Protein AF-A0A9W6DUF9-F1 (afdb_monomer)

Solvent-accessible surface area (backbone atoms only — not comparable to full-atom values): 9844 Å² total; per-residue (Å²): 135,84,78,86,36,74,49,68,44,79,64,103,83,58,92,74,52,32,22,65,42,77,59,79,84,65,49,25,65,61,52,54,54,49,53,76,76,46,91,72,80,90,45,95,51,31,66,53,50,55,31,65,67,60,78,88,73,81,84,55,40,44,86,57,37,51,30,42,35,36,75,50,81,50,69,71,37,56,44,58,54,69,75,35,54,53,80,30,28,40,34,34,47,71,65,44,64,70,74,37,51,72,7,25,80,86,23,84,85,16,64,34,47,41,62,61,57,56,82,33,54,74,46,68,49,71,58,69,39,77,90,84,50,81,52,47,63,60,88,93,27,39,27,39,55,75,80,74,76,78,84,45,71,50,66,56,74,75,76,74,87,125

Mean predicted aligned error: 8.87 Å

Nearest PDB structures (foldseek):
  6k9y-assembly2_D  TM=3.386E-01  e=7.016E+00  Homo sapiens
  3e9y-assembly1_A  TM=3.227E-01  e=8.553E+00  Arabidopsis thaliana
  4mzx-assembly1_A  TM=2.255E-01  e=9.136E+00  Pseudomonas putida

InterPro domains:
  IPR001279 Metallo-beta-lactamase [PF00753] (32-92)
  IPR036866 Ribonuclease Z/Hydroxyacylglutathione hydrolase-like [G3DSA:3.60.15.10] (16-157)
  IPR036866 Ribonuclease Z/Hydroxyacylglutathione hydrolase-like [SSF56281] (34-157)
  IPR051013 N-acyl homoserine lactonase-like [PTHR42978] (58-157)

Organism: NCBI:txid319629

Foldseek 3Di:
DQDAAADEQDDPPDPLQQQFDPPPVQFAPVVVVVVVVDDDDHDPDHPQCCQCVDPVPPNGHLASHQEYEFPAPARRRLHAQLSHPQNREYEYEPCRPVLQPPAPPVDNPHRGHPNSNPSHHYHHDDLDDPPPDDFDDDPPWRWDPPVVPPPDIDTPPDDDDD

Radius of gyration: 16.73 Å; Cα contacts (8 Å, |Δi|>4): 253; chains: 1; bounding box: 45×39×43 Å

Sequence (162 aa):
MSTKRAAAACSPQEPFCLRLQEPVNAVSPAVVYVKATTVVSDCTWDVAAVLDEDESGLGIRTTDVEAIVWSHNHFDHTGDPSRFPSTTELVVGPGVAASSWPGHSSNPDGIVLDSEAAGRPVLEISFESPNNHKPLRVGRFNAVDYFGDRSFYLLNASTPEG

Secondary structure (DSSP, 8-state):
-----EEEE--TTS----PPPSSGGGS-HHHHHHHHHS--------HHHHHHT--SS----GGG--EEEESS--HHHH--GGGS-TTSEEEE-TTHHHHH-S-BTTSTT-SSBHHHHTTS-EEE---SPGGGPPPPEETTEEEEESSSSSS-EEEE-SPPP-

Structure (mmCIF, N/CA/C/O backbone):
data_AF-A0A9W6DUF9-F1
#
_entry.id   AF-A0A9W6DUF9-F1
#
loop_
_atom_site.group_PDB
_atom_site.id
_atom_site.type_symbol
_atom_site.label_atom_id
_atom_site.label_alt_id
_atom_site.label_comp_id
_atom_site.label_asym_id
_atom_site.label_entity_id
_atom_site.label_seq_id
_atom_site.pdbx_PDB_ins_code
_atom_site.Cartn_x
_atom_site.Cartn_y
_atom_site.Cartn_z
_atom_site.occupancy
_atom_site.B_iso_or_equiv
_atom_site.auth_seq_id
_atom_site.auth_comp_id
_atom_site.auth_asym_id
_atom_site.auth_atom_id
_atom_site.pdbx_PDB_model_num
ATOM 1 N N . MET A 1 1 ? -22.536 -0.753 9.310 1.00 38.59 1 MET A N 1
ATOM 2 C CA . MET A 1 1 ? -21.156 -0.642 9.827 1.00 38.59 1 MET A CA 1
ATOM 3 C C . MET A 1 1 ? -20.260 -1.264 8.776 1.00 38.59 1 MET A C 1
ATOM 5 O O . MET A 1 1 ? -20.447 -2.438 8.500 1.00 38.59 1 MET A O 1
ATOM 9 N N . SER A 1 2 ? -19.412 -0.476 8.113 1.00 43.38 2 SER A N 1
ATOM 10 C CA . SER A 1 2 ? -18.455 -1.008 7.134 1.00 43.38 2 SER A CA 1
ATOM 11 C C . SER A 1 2 ? -17.288 -1.609 7.906 1.00 43.38 2 SER A C 1
ATOM 13 O O . SER A 1 2 ? -16.669 -0.904 8.701 1.00 43.38 2 SER A O 1
ATOM 15 N N . THR A 1 3 ? -17.031 -2.903 7.745 1.00 55.84 3 THR A N 1
ATOM 16 C CA . THR A 1 3 ? -15.849 -3.550 8.321 1.00 55.84 3 THR A CA 1
ATOM 17 C C . THR A 1 3 ? -14.632 -3.057 7.544 1.00 55.84 3 THR A C 1
ATOM 19 O O . THR A 1 3 ? -14.541 -3.321 6.349 1.00 55.84 3 THR A O 1
ATOM 22 N N . LYS A 1 4 ? -13.730 -2.314 8.193 1.00 59.47 4 LYS A N 1
ATOM 23 C CA . LYS A 1 4 ? -12.453 -1.912 7.591 1.00 59.47 4 LYS A CA 1
ATOM 24 C C . LYS A 1 4 ? -11.545 -3.136 7.469 1.00 59.47 4 LYS A C 1
ATOM 26 O O . LYS A 1 4 ? -11.478 -3.938 8.403 1.00 59.47 4 LYS A O 1
ATOM 31 N N . ARG A 1 5 ? -10.890 -3.317 6.321 1.00 69.31 5 ARG A N 1
ATOM 32 C CA . ARG A 1 5 ? -10.023 -4.475 6.043 1.00 69.31 5 ARG A CA 1
ATOM 33 C C . ARG A 1 5 ? -8.735 -4.008 5.373 1.00 69.31 5 ARG A C 1
ATOM 35 O O . ARG A 1 5 ? -8.776 -3.470 4.271 1.00 69.31 5 ARG A O 1
ATOM 42 N N . ALA A 1 6 ? -7.604 -4.254 6.022 1.00 56.47 6 ALA A N 1
ATOM 43 C CA . ALA A 1 6 ? -6.280 -4.028 5.454 1.00 56.47 6 ALA A CA 1
ATOM 44 C C . ALA A 1 6 ? -5.642 -5.375 5.094 1.00 56.47 6 ALA A C 1
ATOM 46 O O . ALA A 1 6 ? -5.707 -6.321 5.882 1.00 56.47 6 ALA A O 1
ATOM 47 N N . ALA A 1 7 ? -5.021 -5.454 3.920 1.00 55.03 7 ALA A N 1
ATOM 48 C CA . ALA A 1 7 ? -4.150 -6.562 3.552 1.00 55.03 7 ALA A CA 1
ATOM 49 C C . ALA A 1 7 ? -2.699 -6.132 3.803 1.00 55.03 7 ALA A C 1
ATOM 51 O O . ALA A 1 7 ? -2.242 -5.111 3.288 1.00 55.03 7 ALA A O 1
ATOM 52 N N . ALA A 1 8 ? -1.973 -6.889 4.623 1.00 45.34 8 ALA A N 1
ATOM 53 C CA . ALA A 1 8 ? -0.571 -6.622 4.920 1.00 45.34 8 ALA A CA 1
ATOM 54 C C . ALA A 1 8 ? 0.318 -7.652 4.221 1.00 45.34 8 ALA A C 1
ATOM 56 O O . ALA A 1 8 ? 0.111 -8.855 4.373 1.00 45.34 8 ALA A O 1
ATOM 57 N N . ALA A 1 9 ? 1.341 -7.184 3.509 1.00 43.97 9 ALA A N 1
ATOM 58 C CA . ALA A 1 9 ? 2.412 -8.033 3.009 1.00 43.97 9 ALA A CA 1
ATOM 59 C C . ALA A 1 9 ? 3.511 -8.133 4.083 1.00 43.97 9 ALA A C 1
ATOM 61 O O . ALA A 1 9 ? 4.444 -7.323 4.125 1.00 43.97 9 ALA A O 1
ATOM 62 N N . CYS A 1 10 ? 3.387 -9.088 5.014 1.00 28.33 10 CYS A N 1
ATOM 63 C CA . CYS A 1 10 ? 4.425 -9.337 6.018 1.00 28.33 10 CYS A CA 1
ATOM 64 C C . CYS A 1 10 ? 4.469 -10.800 6.491 1.00 28.33 10 CYS A C 1
ATOM 66 O O . CYS A 1 10 ? 3.551 -11.246 7.173 1.00 28.33 10 CYS A O 1
ATOM 68 N N . SER A 1 11 ? 5.561 -11.513 6.183 1.00 33.91 11 SER A N 1
ATOM 69 C CA . SER A 1 11 ? 6.353 -12.322 7.132 1.00 33.91 11 SER A CA 1
ATOM 70 C C . SER A 1 11 ? 7.467 -13.100 6.397 1.00 33.91 11 SER A C 1
ATOM 72 O O . SER A 1 11 ? 7.176 -13.741 5.392 1.00 33.91 11 SER A O 1
ATOM 74 N N . PRO A 1 12 ? 8.715 -13.141 6.908 1.00 33.22 12 PRO A N 1
ATOM 75 C CA . PRO A 1 12 ? 9.795 -13.996 6.396 1.00 33.22 12 PRO A CA 1
ATOM 76 C C . PRO A 1 12 ? 9.649 -15.492 6.759 1.00 33.22 12 PRO A C 1
ATOM 78 O O . PRO A 1 12 ? 10.603 -16.253 6.603 1.00 33.22 12 PRO A O 1
ATOM 81 N N . GLN A 1 13 ? 8.503 -15.926 7.300 1.00 27.94 13 GLN A N 1
ATOM 82 C CA . GLN A 1 13 ? 8.326 -17.283 7.847 1.00 27.94 13 GLN A CA 1
ATOM 83 C C . GLN A 1 13 ? 7.152 -18.086 7.271 1.00 27.94 13 GLN A C 1
ATOM 85 O O . GLN A 1 13 ? 6.984 -19.237 7.652 1.00 27.94 13 GLN A O 1
ATOM 90 N N . GLU A 1 14 ? 6.390 -17.544 6.323 1.00 31.27 14 GLU A N 1
ATOM 91 C CA . GLU A 1 14 ? 5.328 -18.271 5.615 1.00 31.27 14 GLU A CA 1
ATOM 92 C C . GLU A 1 14 ? 5.439 -17.915 4.122 1.00 31.27 14 GLU A C 1
ATOM 94 O O . GLU A 1 14 ? 5.547 -16.728 3.809 1.00 31.27 14 GLU A O 1
ATOM 99 N N . PRO A 1 15 ? 5.449 -18.879 3.182 1.00 31.25 15 PRO A N 1
ATOM 100 C CA . PRO A 1 15 ? 5.652 -18.609 1.763 1.00 31.25 15 PRO A CA 1
ATOM 101 C C . PRO A 1 15 ? 4.370 -18.048 1.127 1.00 31.25 15 PRO A C 1
ATOM 103 O O . PRO A 1 15 ? 3.818 -18.634 0.200 1.00 31.25 15 PRO A O 1
ATOM 106 N N . PHE A 1 16 ? 3.895 -16.889 1.584 1.00 31.53 16 PHE A N 1
ATOM 107 C CA . PHE A 1 16 ? 3.043 -16.031 0.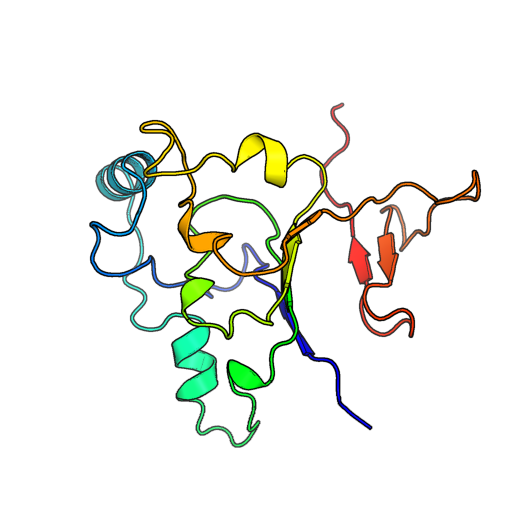763 1.00 31.53 16 PHE A CA 1
ATOM 108 C C . PHE A 1 16 ? 3.947 -15.277 -0.200 1.00 31.53 16 PHE A C 1
ATOM 110 O O . PHE A 1 16 ? 4.243 -14.097 -0.056 1.00 31.53 16 PHE A O 1
ATOM 117 N N . CYS A 1 17 ? 4.443 -16.024 -1.173 1.00 34.59 17 CYS A N 1
ATOM 118 C CA . CYS A 1 17 ? 5.138 -15.477 -2.309 1.00 34.59 17 CYS A CA 1
ATOM 119 C C . CYS A 1 17 ? 4.108 -14.718 -3.147 1.00 34.59 17 CYS A C 1
ATOM 121 O O . CYS A 1 17 ? 3.280 -15.318 -3.835 1.00 34.59 17 CYS A O 1
ATOM 123 N N . LEU A 1 18 ? 4.124 -13.391 -3.031 1.00 43.97 18 LEU A N 1
ATOM 124 C CA . LEU A 1 18 ? 3.434 -12.509 -3.958 1.00 43.97 18 LEU A CA 1
ATOM 125 C C . LEU A 1 18 ? 3.976 -12.846 -5.346 1.00 43.97 18 LEU A C 1
ATOM 127 O O . LEU A 1 18 ? 5.137 -12.567 -5.644 1.00 43.97 18 LEU A O 1
ATOM 131 N N . ARG A 1 19 ? 3.169 -13.524 -6.172 1.00 44.59 19 ARG A N 1
ATOM 132 C CA . ARG A 1 19 ? 3.537 -13.769 -7.564 1.00 44.59 19 ARG A CA 1
ATOM 133 C C . ARG A 1 19 ? 3.965 -12.440 -8.175 1.00 44.59 19 ARG A C 1
ATOM 135 O O . ARG A 1 19 ? 3.273 -11.430 -8.068 1.00 44.59 19 ARG A O 1
ATOM 142 N N . LEU A 1 20 ? 5.142 -12.474 -8.779 1.00 50.22 20 LEU A N 1
ATOM 143 C CA . LEU A 1 20 ? 5.741 -11.319 -9.418 1.00 50.22 20 LEU A CA 1
ATOM 144 C C . LEU A 1 20 ? 4.882 -10.921 -10.602 1.00 50.22 20 LEU A C 1
ATOM 146 O O . LEU A 1 20 ? 4.335 -11.787 -11.283 1.00 50.22 20 LEU A O 1
ATOM 150 N N . GLN A 1 21 ? 4.748 -9.614 -10.796 1.00 51.81 21 GLN A N 1
ATOM 151 C CA . GLN A 1 21 ? 3.897 -9.037 -11.820 1.00 51.81 21 GLN A CA 1
ATOM 152 C C . GLN A 1 21 ? 4.200 -9.700 -13.169 1.00 51.81 21 GLN A C 1
ATOM 154 O O . GLN A 1 21 ? 5.331 -9.660 -13.659 1.00 51.81 21 GLN A O 1
ATOM 159 N N . GLU A 1 22 ? 3.203 -10.396 -13.718 1.00 49.34 22 GLU A N 1
ATOM 160 C CA . GLU A 1 22 ? 3.316 -11.066 -15.007 1.00 49.34 22 GLU A CA 1
ATOM 161 C C . GLU A 1 22 ? 2.654 -10.207 -16.095 1.00 49.34 22 GLU A C 1
ATOM 163 O O . GLU A 1 22 ? 1.576 -9.652 -15.869 1.00 49.34 22 GLU A O 1
ATOM 168 N N . PRO A 1 23 ? 3.247 -10.122 -17.300 1.00 49.28 23 PRO A N 1
ATOM 169 C CA . PRO A 1 23 ? 4.448 -10.841 -17.739 1.00 49.28 23 PRO A CA 1
ATOM 170 C C . PRO A 1 23 ? 5.735 -10.312 -17.088 1.00 49.28 23 PRO A C 1
ATOM 172 O O . PRO A 1 23 ? 5.783 -9.154 -16.714 1.00 49.28 23 PRO A O 1
ATOM 175 N N . VAL A 1 24 ? 6.804 -11.116 -17.055 1.00 43.25 24 VAL A N 1
ATOM 176 C CA . VAL A 1 24 ? 8.181 -10.784 -16.587 1.00 43.25 24 VAL A CA 1
ATOM 177 C C . VAL A 1 24 ? 8.762 -9.443 -17.098 1.00 43.25 24 VAL A C 1
ATOM 179 O O . VAL A 1 24 ? 9.765 -8.960 -16.583 1.00 43.25 24 VAL A O 1
ATOM 182 N N . ASN A 1 25 ? 8.136 -8.833 -18.105 1.00 41.91 25 ASN A N 1
ATOM 183 C CA . ASN A 1 25 ? 8.460 -7.511 -18.652 1.00 41.91 25 ASN A CA 1
ATOM 184 C C . ASN A 1 25 ? 7.777 -6.358 -17.886 1.00 41.91 25 ASN A C 1
ATOM 186 O O . ASN A 1 25 ? 7.982 -5.195 -18.217 1.00 41.91 25 ASN A O 1
ATOM 190 N N . ALA A 1 26 ? 6.927 -6.687 -16.917 1.00 58.62 26 ALA A N 1
ATOM 191 C CA . ALA A 1 26 ? 6.202 -5.783 -16.040 1.00 58.62 26 ALA A CA 1
ATOM 192 C C . ALA A 1 26 ? 6.866 -5.694 -14.659 1.00 58.62 26 ALA A C 1
ATOM 194 O O . ALA A 1 26 ? 6.219 -5.283 -13.715 1.00 58.62 26 ALA A O 1
ATOM 195 N N . VAL A 1 27 ? 8.135 -6.089 -14.524 1.00 63.41 27 VAL A N 1
ATOM 196 C CA . VAL A 1 27 ? 8.959 -5.830 -13.335 1.00 63.41 27 VAL A CA 1
ATOM 197 C C . VAL A 1 27 ? 10.184 -5.016 -13.744 1.00 63.41 27 VAL A C 1
ATOM 199 O O . VAL A 1 27 ? 10.608 -5.064 -14.901 1.00 63.41 27 VAL A O 1
ATOM 202 N N . SER A 1 28 ? 10.758 -4.251 -12.815 1.00 71.12 28 SER A N 1
ATOM 203 C CA . SER A 1 28 ? 11.923 -3.420 -13.127 1.00 71.12 28 SER A CA 1
ATOM 204 C C . SER A 1 28 ? 13.132 -4.271 -13.569 1.00 71.12 28 SER A C 1
ATOM 206 O O . SER A 1 28 ? 13.275 -5.425 -13.144 1.00 71.12 28 SER A O 1
ATOM 208 N N . PRO A 1 29 ? 14.056 -3.728 -14.387 1.00 73.56 29 PRO A N 1
ATOM 209 C CA . PRO A 1 29 ? 15.258 -4.454 -14.811 1.00 73.56 29 PRO A CA 1
ATOM 210 C C . PRO A 1 29 ? 16.103 -4.995 -13.645 1.00 73.56 29 PRO A C 1
ATOM 212 O O . PRO A 1 29 ? 16.707 -6.064 -13.761 1.00 73.56 29 PRO A O 1
ATOM 215 N N . ALA A 1 30 ? 16.105 -4.300 -12.503 1.00 70.25 30 ALA A N 1
ATOM 216 C CA . ALA A 1 30 ? 16.767 -4.754 -11.282 1.00 70.25 30 ALA A CA 1
ATOM 217 C C . ALA A 1 30 ? 16.199 -6.096 -10.782 1.00 70.25 30 ALA A C 1
ATOM 219 O O . ALA A 1 30 ? 16.957 -7.001 -10.430 1.00 70.25 30 ALA A O 1
ATOM 220 N N . VAL A 1 31 ? 14.875 -6.270 -10.827 1.00 68.12 31 VAL A N 1
ATOM 221 C CA . VAL A 1 31 ? 14.200 -7.517 -10.427 1.00 68.12 31 VAL A CA 1
ATOM 222 C C . VAL A 1 31 ? 14.515 -8.656 -11.392 1.00 68.12 31 VAL A C 1
ATOM 224 O O . VAL A 1 31 ? 14.746 -9.788 -10.961 1.00 68.12 31 VAL A O 1
ATOM 227 N N . VAL A 1 32 ? 14.596 -8.369 -12.695 1.00 70.00 32 VAL A N 1
ATOM 228 C CA . VAL A 1 32 ? 15.000 -9.361 -13.707 1.00 70.00 32 VAL A CA 1
ATOM 229 C C . VAL A 1 32 ? 16.407 -9.897 -13.419 1.00 70.00 32 VAL A C 1
ATOM 231 O O . VAL A 1 32 ? 16.635 -11.106 -13.494 1.00 70.00 32 VAL A O 1
ATOM 234 N N . TYR A 1 33 ? 17.345 -9.027 -13.032 1.00 65.38 33 TYR A N 1
ATOM 235 C CA . TYR A 1 33 ? 18.705 -9.439 -12.678 1.00 65.38 33 TYR A CA 1
ATOM 236 C C . TYR A 1 33 ? 18.749 -10.318 -11.417 1.00 65.38 33 TYR A C 1
ATOM 238 O O . TYR A 1 33 ? 19.458 -11.328 -11.386 1.00 65.38 33 TYR A O 1
ATOM 246 N N . VAL A 1 34 ? 17.955 -9.989 -10.392 1.00 66.69 34 VAL A N 1
ATOM 247 C CA . VAL A 1 34 ? 17.853 -10.821 -9.182 1.00 66.69 34 VAL A CA 1
ATOM 248 C C . VAL A 1 34 ? 17.292 -12.202 -9.527 1.00 66.69 34 VAL A C 1
ATOM 250 O O . VAL A 1 34 ? 17.898 -13.201 -9.149 1.00 66.69 34 VAL A O 1
ATOM 253 N N . LYS A 1 35 ? 16.224 -12.289 -10.335 1.00 64.12 35 LYS A N 1
ATOM 254 C CA . LYS A 1 35 ? 15.682 -13.573 -10.827 1.00 64.12 35 LYS A CA 1
ATOM 255 C C . LYS A 1 35 ? 16.722 -14.421 -11.559 1.00 64.12 35 LYS A C 1
ATOM 257 O O . LYS A 1 35 ? 16.729 -15.635 -11.414 1.00 64.12 35 LYS A O 1
ATOM 262 N N . ALA A 1 36 ? 17.595 -13.799 -12.348 1.00 68.44 36 ALA A N 1
ATOM 263 C CA . ALA A 1 36 ? 18.629 -14.520 -13.090 1.00 68.44 36 ALA A CA 1
ATOM 264 C C . ALA A 1 36 ? 19.747 -15.077 -12.191 1.00 68.44 36 ALA A C 1
ATOM 266 O O . ALA A 1 36 ? 20.487 -15.966 -12.610 1.00 68.44 36 ALA A O 1
ATOM 267 N N . THR A 1 37 ? 19.886 -14.553 -10.971 1.00 70.00 37 THR A N 1
ATOM 268 C CA . THR A 1 37 ? 20.968 -14.900 -10.039 1.00 70.00 37 THR A CA 1
ATOM 269 C C . THR A 1 37 ? 20.486 -15.640 -8.786 1.00 70.00 37 THR A C 1
ATOM 271 O O . THR A 1 37 ? 21.315 -16.060 -7.980 1.00 70.00 37 THR A O 1
ATOM 274 N N . THR A 1 38 ? 19.175 -15.861 -8.635 1.00 64.56 38 THR A N 1
ATOM 275 C CA . THR A 1 38 ? 18.565 -16.573 -7.501 1.00 64.56 38 THR A CA 1
ATOM 276 C C . THR A 1 38 ? 17.498 -17.575 -7.949 1.00 64.56 38 THR A C 1
ATOM 278 O O . THR A 1 38 ? 16.980 -17.494 -9.059 1.00 64.56 38 THR A O 1
ATOM 281 N N . VAL A 1 39 ? 17.139 -18.520 -7.078 1.00 69.31 39 VAL A N 1
ATOM 282 C CA . VAL A 1 39 ? 15.986 -19.403 -7.301 1.00 69.31 39 VAL A CA 1
ATOM 283 C C . VAL A 1 39 ? 14.762 -18.732 -6.692 1.00 69.31 39 VAL A C 1
ATOM 285 O O . VAL A 1 39 ? 14.614 -18.689 -5.473 1.00 69.31 39 VAL A O 1
ATOM 288 N N . VAL A 1 40 ? 13.891 -18.201 -7.543 1.00 64.69 40 VAL A N 1
ATOM 289 C CA . VAL A 1 40 ? 12.558 -17.745 -7.139 1.00 64.69 40 VAL A CA 1
ATOM 290 C C . VAL A 1 40 ? 11.603 -18.913 -7.346 1.00 64.69 40 VAL A C 1
ATOM 292 O O . VAL A 1 40 ? 11.524 -19.447 -8.450 1.00 64.69 40 VAL A O 1
ATOM 295 N N . SER A 1 41 ? 10.920 -19.345 -6.286 1.00 65.19 41 SER A N 1
ATOM 296 C CA . SER A 1 41 ? 9.876 -20.364 -6.402 1.00 65.19 41 SER A CA 1
ATOM 297 C C . SER A 1 41 ? 8.768 -19.864 -7.325 1.00 65.19 41 SER A C 1
ATOM 299 O O . SER A 1 41 ? 8.340 -18.717 -7.210 1.00 65.19 41 SER A O 1
ATOM 301 N N . ASP A 1 42 ? 8.286 -20.724 -8.219 1.00 60.41 42 ASP A N 1
ATOM 302 C CA . ASP A 1 42 ? 7.141 -20.393 -9.060 1.00 60.41 42 ASP A CA 1
ATOM 303 C C . ASP A 1 42 ? 5.882 -20.322 -8.194 1.00 60.41 42 ASP A C 1
ATOM 305 O O . ASP A 1 42 ? 5.408 -21.320 -7.649 1.00 60.41 42 ASP A O 1
ATOM 309 N N . CYS A 1 43 ? 5.347 -19.115 -8.059 1.00 60.16 43 CYS A N 1
ATOM 310 C CA . CYS A 1 43 ? 4.142 -18.839 -7.293 1.00 60.16 43 CYS A CA 1
ATOM 311 C C . CYS A 1 43 ? 3.026 -18.588 -8.299 1.00 60.16 43 CYS A C 1
ATOM 313 O O . CYS A 1 43 ? 3.046 -17.608 -9.041 1.00 60.16 43 CYS A O 1
ATOM 315 N N . THR A 1 44 ? 2.084 -19.524 -8.394 1.00 64.88 44 THR A N 1
ATOM 316 C CA . THR A 1 44 ? 1.021 -19.494 -9.410 1.00 64.88 44 THR A CA 1
ATOM 317 C C . THR A 1 44 ? -0.038 -18.431 -9.128 1.00 64.88 44 THR A C 1
ATOM 319 O O . THR A 1 44 ? -0.636 -17.902 -10.069 1.00 64.88 44 THR A O 1
ATOM 322 N N . TRP A 1 45 ? -0.225 -18.065 -7.860 1.00 69.50 45 TRP A N 1
ATOM 323 C CA . TRP A 1 45 ? -1.251 -17.127 -7.409 1.00 69.50 45 TRP A CA 1
ATOM 324 C C . TRP A 1 45 ? -0.626 -15.903 -6.728 1.00 69.50 45 TRP A C 1
ATOM 326 O O . TRP A 1 45 ? 0.247 -16.049 -5.876 1.00 69.50 45 TRP A O 1
ATOM 336 N N . ASP A 1 46 ? -1.067 -14.699 -7.106 1.00 80.19 46 ASP A N 1
ATOM 337 C CA . ASP A 1 46 ? -0.823 -13.479 -6.323 1.00 80.19 46 ASP A CA 1
ATOM 338 C C . ASP A 1 46 ? -1.929 -13.281 -5.277 1.00 80.19 46 ASP A C 1
ATOM 340 O O . ASP A 1 46 ? -2.948 -13.971 -5.281 1.00 80.19 46 ASP A O 1
ATOM 344 N N . VAL A 1 47 ? -1.739 -12.317 -4.371 1.00 84.88 47 VAL A N 1
ATOM 345 C CA . VAL A 1 47 ? -2.722 -12.017 -3.317 1.00 84.88 47 VAL A CA 1
ATOM 346 C C . VAL A 1 47 ? -4.082 -11.626 -3.896 1.00 84.88 47 VAL A C 1
ATOM 348 O O . VAL A 1 47 ? -5.102 -12.013 -3.334 1.00 84.88 47 VAL A O 1
ATOM 351 N N . ALA A 1 48 ? -4.123 -10.909 -5.021 1.00 88.75 48 ALA A N 1
ATOM 352 C CA . ALA A 1 48 ? -5.385 -10.544 -5.657 1.00 88.75 48 ALA A CA 1
ATOM 353 C C . ALA A 1 48 ? -6.162 -11.787 -6.121 1.00 88.75 48 ALA A C 1
ATOM 355 O O . ALA A 1 48 ? -7.348 -11.909 -5.829 1.00 88.75 48 ALA A O 1
ATOM 356 N N . ALA A 1 49 ? -5.488 -12.740 -6.771 1.00 88.31 49 ALA A N 1
ATOM 357 C CA . ALA A 1 49 ? -6.073 -14.017 -7.163 1.00 88.31 49 ALA A CA 1
ATOM 358 C C . ALA A 1 49 ? -6.512 -14.832 -5.942 1.00 88.31 49 ALA A C 1
ATOM 360 O O . ALA A 1 49 ? -7.626 -15.335 -5.932 1.00 88.31 49 ALA A O 1
ATOM 361 N N . VAL A 1 50 ? -5.697 -14.900 -4.882 1.00 88.00 50 VAL A N 1
ATOM 362 C CA . VAL A 1 50 ? -6.073 -15.604 -3.641 1.00 88.00 50 VAL A CA 1
ATOM 363 C C . VAL A 1 50 ? -7.372 -15.047 -3.045 1.00 88.00 50 VAL A C 1
ATOM 365 O O . VAL A 1 50 ? -8.202 -15.822 -2.584 1.00 88.00 50 VAL A O 1
ATOM 368 N N . LEU A 1 51 ? -7.574 -13.726 -3.065 1.00 90.19 51 LEU A N 1
ATOM 369 C CA . LEU A 1 51 ? -8.807 -13.098 -2.571 1.00 90.19 51 LEU A CA 1
ATOM 370 C C . LEU A 1 51 ? -9.998 -13.335 -3.517 1.00 90.19 51 LEU A C 1
ATOM 372 O O . LEU A 1 51 ? -11.090 -13.730 -3.098 1.00 90.19 51 LEU A O 1
ATOM 376 N N . ASP A 1 52 ? -9.805 -13.104 -4.812 1.00 91.25 52 ASP A N 1
ATOM 377 C CA . ASP A 1 52 ? -10.902 -13.134 -5.782 1.00 91.25 52 ASP A CA 1
ATOM 378 C C . ASP A 1 52 ? -11.310 -14.552 -6.210 1.00 91.25 52 ASP A C 1
ATOM 380 O O . ASP A 1 52 ? -12.446 -14.758 -6.647 1.00 91.25 52 ASP A O 1
ATOM 384 N N . GLU A 1 53 ? -10.435 -15.537 -6.020 1.00 90.38 53 GLU A N 1
ATOM 385 C CA . GLU A 1 53 ? -10.688 -16.962 -6.265 1.00 90.38 53 GLU A CA 1
ATOM 386 C C . GLU A 1 53 ? -10.991 -17.738 -4.972 1.00 90.38 53 GLU A C 1
ATOM 388 O O . GLU A 1 53 ? -11.219 -18.942 -5.034 1.00 90.38 53 GLU A O 1
ATOM 393 N N . ASP A 1 54 ? -11.039 -17.083 -3.801 1.00 88.88 54 ASP A N 1
ATOM 394 C CA . ASP A 1 54 ? -11.386 -17.758 -2.544 1.00 88.88 54 ASP A CA 1
ATOM 395 C C . ASP A 1 54 ? -12.772 -18.421 -2.623 1.00 88.88 54 ASP A C 1
ATOM 397 O O . ASP A 1 54 ? -13.786 -17.768 -2.899 1.00 88.88 54 ASP A O 1
ATOM 401 N N . GLU A 1 55 ? -12.798 -19.720 -2.317 1.00 90.38 55 GLU A N 1
ATOM 402 C CA . GLU A 1 55 ? -14.000 -20.551 -2.196 1.00 90.38 55 GLU A CA 1
ATOM 403 C C . GLU A 1 55 ? -14.234 -21.030 -0.750 1.00 90.38 55 GLU A C 1
ATOM 405 O O . GLU A 1 55 ? -15.206 -21.738 -0.481 1.00 90.38 55 GLU A O 1
ATOM 410 N N . SER A 1 56 ? -13.384 -20.636 0.213 1.00 90.69 56 SER A N 1
ATOM 411 C CA . SER A 1 56 ? -13.509 -21.054 1.621 1.00 90.69 56 SER A CA 1
ATOM 412 C C . SER A 1 56 ? -14.757 -20.498 2.321 1.00 90.69 56 SER A C 1
ATOM 414 O O . SER A 1 56 ? -15.130 -20.964 3.400 1.00 90.69 56 SER A O 1
ATOM 416 N N . GLY A 1 57 ? -15.417 -19.511 1.707 1.00 87.19 57 GLY A N 1
ATOM 417 C CA . GLY A 1 57 ? -16.609 -18.855 2.236 1.00 87.19 57 GLY A CA 1
ATOM 418 C C . GLY A 1 57 ? -16.308 -17.639 3.113 1.00 87.19 57 GLY A C 1
ATOM 419 O O . GLY A 1 57 ? -17.237 -17.089 3.704 1.00 87.19 57 GLY A O 1
ATOM 420 N N . LEU A 1 58 ? -15.047 -17.185 3.185 1.00 89.19 58 LEU A N 1
ATOM 421 C CA . LEU A 1 58 ? -14.687 -15.937 3.870 1.00 89.19 58 LEU A CA 1
ATOM 422 C C . LEU A 1 58 ? -15.299 -14.711 3.180 1.00 89.19 58 LEU A C 1
ATOM 424 O O . LEU A 1 58 ? -15.605 -13.723 3.854 1.00 89.19 58 LEU A O 1
ATOM 428 N N . GLY A 1 59 ? -15.499 -14.786 1.859 1.00 88.62 59 GLY A N 1
ATOM 429 C CA . GLY A 1 59 ? -16.215 -13.772 1.081 1.00 88.62 59 GLY A CA 1
ATOM 430 C C . GLY A 1 59 ? -15.514 -12.414 1.075 1.00 88.62 59 GLY A C 1
ATOM 431 O O . GLY A 1 59 ? -16.186 -11.389 1.126 1.00 88.62 59 GLY A O 1
ATOM 432 N N . ILE A 1 60 ? -14.179 -12.414 1.076 1.00 90.75 60 ILE A N 1
ATOM 433 C CA . ILE A 1 60 ? -13.347 -11.209 1.014 1.00 90.75 60 ILE A CA 1
ATOM 434 C C . ILE A 1 60 ? -12.780 -11.110 -0.396 1.00 90.75 60 ILE A C 1
ATOM 436 O O . ILE A 1 60 ? -12.090 -12.022 -0.837 1.00 90.75 60 ILE A O 1
ATOM 440 N N . ARG A 1 61 ? -13.050 -10.003 -1.083 1.00 94.06 61 ARG A N 1
ATOM 441 C CA . ARG A 1 61 ? -12.545 -9.713 -2.428 1.00 94.06 61 ARG A CA 1
ATOM 442 C C . ARG A 1 61 ? -11.530 -8.579 -2.412 1.00 94.06 61 ARG A C 1
ATOM 444 O O . ARG A 1 61 ? -11.453 -7.818 -1.447 1.00 94.06 61 ARG A O 1
ATOM 451 N N . THR A 1 62 ? -10.799 -8.403 -3.509 1.00 92.62 62 THR A N 1
ATOM 452 C CA . THR A 1 62 ? -9.928 -7.230 -3.716 1.00 92.62 62 THR A CA 1
ATOM 453 C C . THR A 1 62 ? -10.686 -5.911 -3.545 1.00 92.62 62 THR A C 1
ATOM 455 O O . THR A 1 62 ? -10.139 -4.945 -3.018 1.00 92.62 62 THR A O 1
ATOM 458 N N . THR A 1 63 ? -11.973 -5.880 -3.905 1.00 95.31 63 THR A N 1
ATOM 459 C CA . THR A 1 63 ? -12.857 -4.717 -3.736 1.00 95.31 63 THR A CA 1
ATOM 460 C C . THR A 1 63 ? -13.193 -4.375 -2.288 1.00 95.31 63 THR A C 1
ATOM 462 O O . THR A 1 63 ? -13.632 -3.259 -2.024 1.00 95.31 63 THR A O 1
ATOM 465 N N . ASP A 1 64 ? -12.997 -5.310 -1.357 1.00 94.62 64 ASP A N 1
ATOM 466 C CA . ASP A 1 64 ? -13.257 -5.106 0.070 1.00 94.62 64 ASP A CA 1
ATOM 467 C C . ASP A 1 64 ? -12.017 -4.608 0.830 1.00 94.62 64 ASP A C 1
ATOM 469 O O . ASP A 1 64 ? -12.099 -4.336 2.030 1.00 94.62 64 ASP A O 1
ATOM 473 N N . VAL A 1 65 ? -10.862 -4.515 0.160 1.00 93.31 65 VAL A N 1
ATOM 474 C CA . VAL A 1 65 ? -9.586 -4.098 0.754 1.00 93.31 65 VAL A CA 1
ATOM 475 C C . VAL A 1 65 ? -9.442 -2.581 0.666 1.00 93.31 65 VAL A C 1
ATOM 477 O O . VAL A 1 65 ? -9.323 -2.013 -0.422 1.00 93.31 65 VAL A O 1
ATOM 480 N N . GLU A 1 66 ? -9.408 -1.917 1.823 1.00 94.56 66 GLU A N 1
ATOM 481 C CA . GLU A 1 66 ? -9.234 -0.460 1.879 1.00 94.56 66 GLU A CA 1
ATOM 482 C C . GLU A 1 66 ? -7.771 -0.035 1.746 1.00 94.56 66 GLU A C 1
ATOM 484 O O . GLU A 1 66 ? -7.501 1.049 1.234 1.00 94.56 66 GLU A O 1
ATOM 489 N N . ALA A 1 67 ? -6.838 -0.894 2.165 1.00 93.81 67 ALA A N 1
ATOM 490 C CA . ALA A 1 67 ? -5.418 -0.582 2.168 1.00 93.81 67 ALA A CA 1
ATOM 491 C C . ALA A 1 67 ? -4.525 -1.806 1.934 1.00 93.81 67 ALA A C 1
ATOM 493 O O . ALA A 1 67 ? -4.790 -2.897 2.451 1.00 93.81 67 ALA A O 1
ATOM 494 N N . ILE A 1 68 ? -3.434 -1.581 1.201 1.00 93.94 68 ILE A N 1
ATOM 495 C CA . ILE A 1 68 ? -2.299 -2.494 1.038 1.00 93.94 68 ILE A CA 1
ATOM 496 C C . ILE A 1 68 ? -1.136 -1.908 1.829 1.00 93.94 68 ILE A C 1
ATOM 498 O O . ILE A 1 68 ? -0.735 -0.773 1.584 1.00 93.94 68 ILE A O 1
ATOM 502 N N . VAL A 1 69 ? -0.582 -2.674 2.767 1.00 93.56 69 VAL A N 1
ATOM 503 C CA . VAL A 1 69 ? 0.549 -2.223 3.588 1.00 93.56 69 VAL A CA 1
ATOM 504 C C . VAL A 1 69 ? 1.835 -2.888 3.112 1.00 93.56 69 VAL A C 1
ATOM 506 O O . VAL A 1 69 ? 1.993 -4.105 3.255 1.00 93.56 69 VAL A O 1
ATOM 509 N N . TRP A 1 70 ? 2.769 -2.089 2.597 1.00 91.62 70 TRP A N 1
ATOM 510 C CA . TRP A 1 70 ? 4.125 -2.544 2.297 1.00 91.62 70 TRP A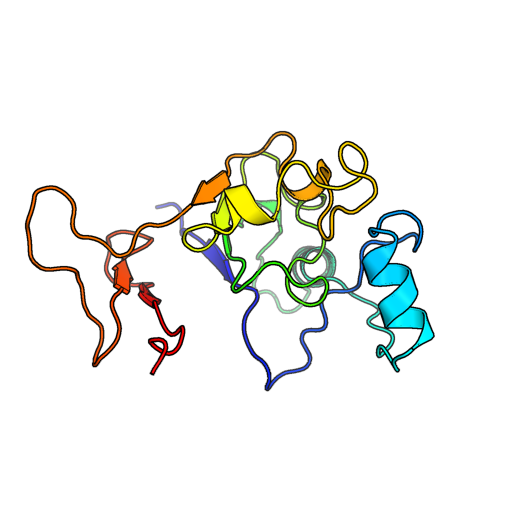 CA 1
ATOM 511 C C . TRP A 1 70 ? 4.993 -2.475 3.550 1.00 91.62 70 TRP A C 1
ATOM 513 O O . TRP A 1 70 ? 5.183 -1.409 4.138 1.00 91.62 70 TRP A O 1
ATOM 523 N N . SER A 1 71 ? 5.561 -3.616 3.944 1.00 84.00 71 SER A N 1
ATOM 524 C CA . SER A 1 71 ? 6.565 -3.650 5.015 1.00 84.00 71 SER A CA 1
ATOM 525 C C . SER A 1 71 ? 7.880 -2.990 4.584 1.00 84.00 71 SER A C 1
ATOM 527 O O . SER A 1 71 ? 8.527 -2.327 5.391 1.00 84.00 71 SER A O 1
ATOM 529 N N . HIS A 1 72 ? 8.255 -3.166 3.317 1.00 85.94 72 HIS A N 1
ATOM 530 C CA . HIS A 1 72 ? 9.351 -2.500 2.617 1.00 85.94 72 HIS A CA 1
ATOM 531 C C . HIS A 1 72 ? 9.158 -2.674 1.099 1.00 85.94 72 HIS A C 1
ATOM 533 O O . HIS A 1 72 ? 8.270 -3.406 0.669 1.00 85.94 72 HIS A O 1
ATOM 539 N N . ASN A 1 73 ? 9.964 -1.989 0.287 1.00 87.12 73 ASN A N 1
ATOM 540 C CA . ASN A 1 73 ? 9.795 -1.869 -1.167 1.00 87.12 73 ASN A CA 1
ATOM 541 C C . ASN A 1 73 ? 10.625 -2.875 -1.989 1.00 87.12 73 ASN A C 1
ATOM 543 O O . ASN A 1 73 ? 10.972 -2.599 -3.137 1.00 87.12 73 ASN A O 1
ATOM 547 N N . HIS A 1 74 ? 10.977 -4.026 -1.413 1.00 85.88 74 HIS A N 1
ATOM 548 C CA . HIS A 1 74 ? 11.562 -5.109 -2.201 1.00 85.88 74 HIS A CA 1
ATOM 549 C C . HIS A 1 74 ? 10.479 -5.839 -2.999 1.00 85.88 74 HIS A C 1
ATOM 551 O O . HIS A 1 74 ? 9.344 -5.987 -2.551 1.00 85.88 74 HIS A O 1
ATOM 557 N N . PHE A 1 75 ? 10.852 -6.317 -4.183 1.00 81.50 75 PHE A N 1
ATOM 558 C CA . PHE A 1 75 ? 9.940 -6.880 -5.182 1.00 81.50 75 PHE A CA 1
ATOM 559 C C . PHE A 1 75 ? 9.132 -8.097 -4.702 1.00 81.50 75 PHE A C 1
ATOM 561 O O . PHE A 1 75 ? 8.049 -8.368 -5.212 1.00 81.50 75 PHE A O 1
ATOM 568 N N . ASP A 1 76 ? 9.645 -8.838 -3.724 1.00 76.94 76 ASP A N 1
ATOM 569 C CA . ASP A 1 76 ? 8.992 -9.981 -3.086 1.00 76.94 76 ASP A CA 1
ATOM 570 C C . ASP A 1 76 ? 7.963 -9.574 -2.014 1.00 76.94 76 ASP A C 1
ATOM 572 O O . ASP A 1 76 ? 7.237 -10.421 -1.493 1.00 76.94 76 ASP A O 1
ATOM 576 N N . HIS A 1 77 ? 7.852 -8.275 -1.726 1.00 82.31 77 HIS A N 1
ATOM 577 C CA . HIS A 1 77 ? 6.945 -7.701 -0.734 1.00 82.31 77 HIS A CA 1
ATOM 578 C C . HIS A 1 77 ? 5.949 -6.681 -1.304 1.00 82.31 77 HIS A C 1
ATOM 580 O O . HIS A 1 77 ? 5.013 -6.306 -0.592 1.00 82.31 77 HIS A O 1
ATOM 586 N N . THR A 1 78 ? 6.104 -6.249 -2.560 1.00 85.25 78 THR A N 1
ATOM 587 C CA . THR A 1 78 ? 5.220 -5.242 -3.172 1.00 85.25 78 THR A CA 1
ATOM 588 C C . THR A 1 78 ? 4.015 -5.840 -3.897 1.00 85.25 78 THR A C 1
ATOM 590 O O . THR A 1 78 ? 2.909 -5.296 -3.797 1.00 85.25 78 THR A O 1
ATOM 593 N N . GLY A 1 79 ? 4.195 -6.987 -4.564 1.00 84.81 79 GLY A N 1
ATOM 594 C CA . GLY A 1 79 ? 3.148 -7.636 -5.355 1.00 84.81 79 GLY A CA 1
ATOM 595 C C . GLY A 1 79 ? 2.716 -6.810 -6.564 1.00 84.81 79 GLY A C 1
ATOM 596 O O . GLY A 1 79 ? 3.535 -6.146 -7.181 1.00 84.81 79 GLY A O 1
ATOM 597 N N . ASP A 1 80 ? 1.421 -6.851 -6.897 1.00 86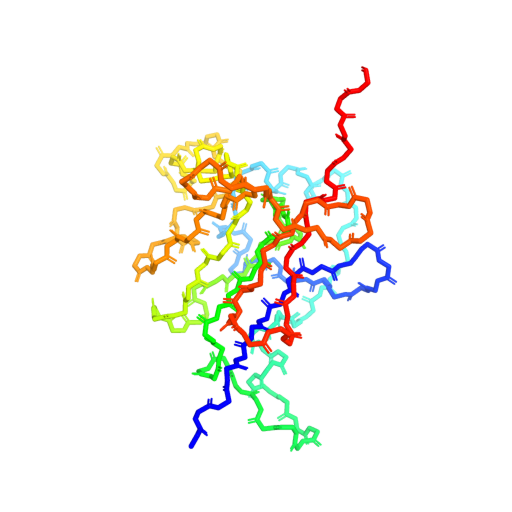.94 80 ASP A N 1
ATOM 598 C CA . ASP A 1 80 ? 0.828 -5.985 -7.924 1.00 86.94 80 ASP A CA 1
ATOM 599 C C . ASP A 1 80 ? -0.385 -5.212 -7.365 1.00 86.94 80 ASP A C 1
ATOM 601 O O . ASP A 1 80 ? -1.530 -5.682 -7.440 1.00 86.94 80 ASP A O 1
ATOM 605 N N . PRO A 1 81 ? -0.170 -4.003 -6.809 1.00 90.44 81 PRO A N 1
ATOM 606 C CA . PRO A 1 81 ? -1.246 -3.134 -6.345 1.00 90.44 81 PRO A CA 1
ATOM 607 C C . PRO A 1 81 ? -2.228 -2.717 -7.446 1.00 90.44 81 PRO A C 1
ATOM 609 O O . PRO A 1 81 ? -3.351 -2.328 -7.131 1.00 90.44 81 PRO A O 1
ATOM 612 N N . SER A 1 82 ? -1.861 -2.784 -8.733 1.00 88.12 82 SER A N 1
ATOM 613 C CA . SER A 1 82 ? -2.752 -2.379 -9.833 1.00 88.12 82 SER A CA 1
ATOM 614 C C . SER A 1 82 ? -3.975 -3.291 -9.980 1.00 88.12 82 SER A C 1
ATOM 616 O O . SER A 1 82 ? -4.991 -2.873 -10.534 1.00 88.12 82 SER A O 1
ATOM 618 N N . ARG A 1 83 ? -3.918 -4.503 -9.410 1.00 90.38 83 ARG A N 1
ATOM 619 C CA . ARG A 1 83 ? -5.042 -5.449 -9.357 1.00 90.38 83 ARG A CA 1
ATOM 620 C C . ARG A 1 83 ? -6.116 -5.087 -8.329 1.00 90.38 83 ARG A C 1
ATOM 622 O O . ARG A 1 83 ? -7.173 -5.709 -8.321 1.00 90.38 83 ARG A O 1
ATOM 629 N N . PHE A 1 84 ? -5.868 -4.089 -7.485 1.00 93.31 84 PHE A N 1
ATOM 630 C CA . PHE A 1 84 ? -6.835 -3.571 -6.521 1.00 93.31 84 PHE A CA 1
ATOM 631 C C . PHE A 1 84 ? -7.480 -2.284 -7.047 1.00 93.31 84 PHE A C 1
ATOM 633 O O . PHE A 1 84 ? -6.831 -1.539 -7.793 1.00 93.31 84 PHE A O 1
ATOM 640 N N . PRO A 1 85 ? -8.721 -1.958 -6.635 1.00 94.69 85 PRO A N 1
ATOM 641 C CA . PRO A 1 85 ? -9.354 -0.694 -6.998 1.00 94.69 85 PRO A CA 1
ATOM 642 C C . PRO A 1 85 ? -8.438 0.506 -6.747 1.00 94.69 85 PRO A C 1
ATOM 644 O O . PRO A 1 85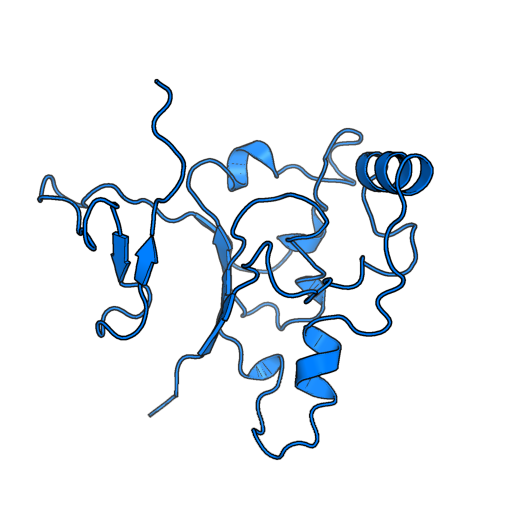 ? -7.671 0.529 -5.786 1.00 94.69 85 PRO A O 1
ATOM 647 N N . SER A 1 86 ? -8.540 1.547 -7.569 1.00 94.62 86 SER A N 1
ATOM 648 C CA . SER A 1 86 ? -7.765 2.787 -7.390 1.00 94.62 86 SER A CA 1
ATOM 649 C C . SER A 1 86 ? -8.045 3.497 -6.059 1.00 94.62 86 SER A C 1
ATOM 651 O O . SER A 1 86 ? -7.246 4.310 -5.606 1.00 94.62 86 SER A O 1
ATOM 653 N N . THR A 1 87 ? -9.168 3.179 -5.411 1.00 95.00 87 THR A N 1
ATOM 654 C CA . THR A 1 87 ? -9.524 3.669 -4.075 1.00 95.00 87 THR A CA 1
ATOM 655 C C . THR A 1 87 ? -8.756 2.984 -2.947 1.00 95.00 87 THR A C 1
ATOM 657 O O . THR A 1 87 ? -8.768 3.502 -1.837 1.00 95.00 87 THR A O 1
ATOM 660 N N . THR A 1 88 ? -8.122 1.836 -3.201 1.00 95.19 88 THR A N 1
ATOM 661 C CA . THR A 1 88 ? -7.302 1.132 -2.209 1.00 95.19 88 THR A CA 1
ATOM 662 C C . THR A 1 88 ? -6.017 1.919 -1.958 1.00 95.19 88 THR A C 1
ATOM 664 O O . THR A 1 88 ? -5.233 2.162 -2.879 1.00 95.19 88 THR A O 1
ATOM 667 N N . GLU A 1 89 ? -5.808 2.325 -0.712 1.00 95.38 89 GLU A N 1
ATOM 668 C CA . GLU A 1 89 ? -4.649 3.103 -0.286 1.00 95.38 89 GLU A CA 1
ATOM 669 C C . GLU A 1 89 ? -3.391 2.228 -0.238 1.00 95.38 89 GLU A C 1
ATOM 671 O O . GLU A 1 89 ? -3.417 1.101 0.258 1.00 95.38 89 GLU A O 1
ATOM 676 N N . LEU A 1 90 ? -2.274 2.746 -0.745 1.00 95.44 90 LEU A N 1
ATOM 677 C CA . LEU A 1 90 ? -0.968 2.127 -0.566 1.00 95.44 90 LEU A CA 1
ATOM 678 C C . LEU A 1 90 ? -0.286 2.749 0.655 1.00 95.44 90 LEU A C 1
ATOM 680 O O . LEU A 1 90 ? 0.119 3.909 0.624 1.00 95.44 90 LEU A O 1
ATOM 684 N N . VAL A 1 91 ? -0.165 1.980 1.731 1.00 95.56 91 VAL A N 1
ATOM 685 C CA . VAL A 1 91 ? 0.424 2.423 2.996 1.00 95.56 91 VAL A CA 1
ATOM 686 C C . VAL A 1 91 ? 1.878 1.972 3.060 1.00 95.56 91 VAL A C 1
ATOM 688 O O . VAL A 1 91 ? 2.172 0.779 2.953 1.00 95.56 91 VAL A O 1
ATOM 691 N N . VAL A 1 92 ? 2.789 2.920 3.268 1.00 93.44 92 VAL A N 1
ATOM 692 C CA . VAL A 1 92 ? 4.238 2.681 3.302 1.00 93.44 92 VAL A CA 1
ATOM 693 C C . VAL A 1 92 ? 4.883 3.298 4.543 1.00 93.44 92 VAL A C 1
ATOM 695 O O . VAL A 1 92 ? 4.327 4.203 5.169 1.00 93.44 92 VAL A O 1
ATOM 698 N N . GLY A 1 93 ? 6.061 2.794 4.917 1.00 91.44 93 GLY A N 1
ATOM 699 C CA . GLY A 1 93 ? 6.862 3.337 6.016 1.00 91.44 93 GLY A CA 1
ATOM 700 C C . GLY A 1 93 ? 7.566 4.661 5.670 1.00 91.44 93 GLY A C 1
ATOM 701 O O . GLY A 1 93 ? 7.710 4.977 4.489 1.00 91.44 93 GLY A O 1
ATOM 702 N N . PRO A 1 94 ? 8.058 5.411 6.678 1.00 91.00 94 PRO A N 1
ATOM 703 C CA . PRO A 1 94 ? 8.767 6.675 6.467 1.00 91.00 94 PRO A CA 1
ATOM 704 C C . PRO A 1 94 ? 9.920 6.560 5.458 1.00 91.00 94 PRO A C 1
ATOM 706 O O . PRO A 1 94 ? 10.749 5.656 5.567 1.00 91.00 94 PRO A O 1
ATOM 709 N N . GLY A 1 95 ? 10.003 7.498 4.512 1.00 90.44 95 GLY A N 1
ATOM 710 C CA . GLY A 1 95 ? 11.057 7.568 3.496 1.00 90.44 95 GLY A CA 1
ATOM 711 C C . GLY A 1 95 ? 10.925 6.576 2.334 1.00 90.44 95 GLY A C 1
ATOM 712 O O . GLY A 1 95 ? 11.696 6.677 1.376 1.00 90.44 95 GLY A O 1
ATOM 713 N N . VAL A 1 96 ? 9.966 5.645 2.373 1.00 91.44 96 VAL A N 1
ATOM 714 C CA . VAL A 1 96 ? 9.750 4.675 1.289 1.00 91.44 96 VAL A CA 1
ATOM 715 C C . VAL A 1 96 ? 9.246 5.372 0.033 1.00 91.44 96 VAL A C 1
ATOM 717 O O . VAL A 1 96 ? 9.692 5.026 -1.058 1.00 91.44 96 VAL A O 1
ATOM 720 N N . ALA A 1 97 ? 8.369 6.372 0.148 1.00 92.12 97 ALA A N 1
ATOM 721 C CA . ALA A 1 97 ? 7.853 7.063 -1.028 1.00 92.12 97 ALA A CA 1
ATOM 722 C C . ALA A 1 97 ? 8.984 7.766 -1.797 1.00 92.12 97 ALA A C 1
ATOM 724 O O . ALA A 1 97 ? 9.082 7.637 -3.016 1.00 92.12 97 ALA A O 1
ATOM 725 N N . ALA A 1 98 ? 9.878 8.441 -1.070 1.00 92.88 98 ALA A N 1
ATOM 726 C CA . ALA A 1 98 ? 11.015 9.155 -1.645 1.00 92.88 98 ALA A CA 1
ATOM 727 C C . ALA A 1 98 ? 12.095 8.228 -2.231 1.00 92.88 98 ALA A C 1
ATOM 729 O O . ALA A 1 98 ? 12.776 8.617 -3.176 1.00 92.88 98 ALA A O 1
ATOM 730 N N . SER A 1 99 ? 12.281 7.026 -1.674 1.00 91.25 99 SER A N 1
ATOM 731 C CA . SER A 1 99 ? 13.257 6.051 -2.185 1.00 91.25 99 SER A CA 1
ATOM 732 C C . SER A 1 99 ? 12.717 5.190 -3.328 1.00 91.25 99 SER A C 1
ATOM 734 O O . SER A 1 99 ? 13.499 4.627 -4.092 1.00 91.25 99 SER A O 1
ATOM 736 N N . SER A 1 100 ? 11.393 5.086 -3.441 1.00 92.38 100 SER A N 1
ATOM 737 C CA . SER A 1 100 ? 10.721 4.248 -4.433 1.00 92.38 100 SER A CA 1
ATOM 738 C C . SER A 1 100 ? 10.381 5.036 -5.698 1.00 92.38 100 SER A C 1
ATOM 740 O O . SER A 1 100 ? 10.648 4.556 -6.797 1.00 92.38 100 SER A O 1
ATOM 742 N N . TRP A 1 101 ? 9.844 6.255 -5.569 1.00 93.81 101 TRP A N 1
ATOM 743 C CA . TRP A 1 101 ? 9.394 7.036 -6.725 1.00 93.81 101 TRP A CA 1
ATOM 744 C C . TRP A 1 101 ? 10.247 8.288 -6.986 1.00 93.81 101 TRP A C 1
ATOM 746 O O . TRP A 1 101 ? 10.637 8.971 -6.038 1.00 93.81 101 TRP A O 1
ATOM 756 N N . PRO A 1 102 ? 10.511 8.647 -8.263 1.00 94.06 102 PRO A N 1
ATOM 757 C CA . PRO A 1 102 ? 10.010 8.017 -9.493 1.00 94.06 102 PRO A CA 1
ATOM 758 C C . PRO A 1 102 ? 10.559 6.598 -9.707 1.00 94.06 102 PRO A C 1
ATOM 760 O O . PRO A 1 102 ? 11.762 6.357 -9.583 1.00 94.06 102 PRO A O 1
ATOM 763 N N . GLY A 1 103 ? 9.647 5.673 -10.002 1.00 90.94 103 GLY A N 1
ATOM 764 C CA . GLY A 1 103 ? 9.932 4.267 -10.248 1.00 90.94 103 GLY A CA 1
ATOM 765 C C . GLY A 1 103 ? 10.161 4.014 -11.734 1.00 90.94 103 GLY A C 1
ATOM 766 O O . GLY A 1 103 ? 10.277 4.935 -12.544 1.00 90.94 103 GLY A O 1
ATOM 767 N N . HIS A 1 104 ? 10.226 2.751 -12.125 1.00 87.94 104 HIS A N 1
ATOM 768 C CA . HIS A 1 104 ? 10.263 2.370 -13.530 1.00 87.94 104 HIS A CA 1
ATOM 769 C C . HIS A 1 104 ? 8.865 2.537 -14.159 1.00 87.94 104 HIS A C 1
ATOM 771 O O . HIS A 1 104 ? 7.874 2.085 -13.602 1.00 87.94 104 HIS A O 1
ATOM 777 N N . SER A 1 105 ? 8.668 3.135 -15.328 1.00 88.06 105 SER A N 1
ATOM 778 C CA . SER A 1 105 ? 9.604 3.452 -16.408 1.00 88.06 105 SER A CA 1
ATOM 779 C C . SER A 1 105 ? 10.206 4.860 -16.382 1.00 88.06 105 SER A C 1
ATOM 781 O O . SER A 1 105 ? 11.063 5.148 -17.216 1.00 88.06 105 SER A O 1
ATOM 783 N N . SER A 1 106 ? 9.766 5.746 -15.482 1.00 92.69 106 SER A N 1
ATOM 784 C CA . SER A 1 106 ? 10.274 7.128 -15.411 1.00 92.69 106 SER A CA 1
ATOM 785 C C . SER A 1 106 ? 11.742 7.193 -14.983 1.00 92.69 106 SER A C 1
ATOM 787 O O . SER A 1 106 ? 12.483 8.065 -15.433 1.00 92.69 106 SER A O 1
ATOM 789 N N . ASN A 1 107 ? 12.170 6.247 -14.148 1.00 90.69 107 ASN A N 1
ATOM 790 C CA . ASN A 1 107 ? 13.548 6.024 -13.748 1.00 90.69 107 ASN A CA 1
ATOM 791 C C . ASN A 1 107 ? 14.015 4.636 -14.239 1.00 90.69 107 ASN A C 1
ATOM 793 O O . ASN A 1 107 ? 13.521 3.619 -13.744 1.00 90.69 107 ASN A O 1
ATOM 797 N N . PRO A 1 108 ? 14.967 4.555 -15.189 1.00 87.81 108 PRO A N 1
ATOM 798 C CA . PRO A 1 108 ? 15.518 3.282 -15.661 1.00 87.81 108 PRO A CA 1
ATOM 799 C C . PRO A 1 108 ? 16.149 2.426 -14.556 1.00 87.81 108 PRO A C 1
ATOM 801 O O . PRO A 1 108 ? 16.097 1.202 -14.652 1.00 87.81 108 PRO A O 1
ATOM 804 N N . ASP A 1 109 ? 16.680 3.066 -13.510 1.00 87.38 109 ASP A N 1
ATOM 805 C CA . ASP A 1 109 ? 17.303 2.412 -12.354 1.00 87.38 109 ASP A CA 1
ATOM 806 C C . ASP A 1 109 ? 16.310 2.187 -11.194 1.00 87.38 109 ASP A C 1
ATOM 808 O O . ASP A 1 109 ? 16.694 1.728 -10.117 1.00 87.38 109 ASP A O 1
ATOM 812 N N . GLY A 1 110 ? 15.029 2.529 -11.383 1.00 86.50 110 GLY A N 1
ATOM 813 C CA . GLY A 1 110 ? 13.988 2.359 -10.372 1.00 86.50 110 GLY A CA 1
ATOM 814 C C . GLY A 1 110 ? 13.761 0.885 -10.036 1.00 86.50 110 GLY A C 1
ATOM 815 O O . GLY A 1 110 ? 13.638 0.053 -10.933 1.00 86.50 110 GLY A O 1
ATOM 816 N N . ILE A 1 111 ? 13.694 0.559 -8.743 1.00 84.69 111 ILE A N 1
ATOM 817 C CA . ILE A 1 111 ? 13.497 -0.822 -8.266 1.00 84.69 111 ILE A CA 1
ATOM 818 C C . ILE A 1 111 ? 12.018 -1.227 -8.199 1.00 84.69 111 ILE A C 1
ATOM 820 O O . ILE A 1 111 ? 11.706 -2.400 -8.395 1.00 84.69 111 ILE A O 1
ATOM 824 N N . VAL A 1 112 ? 11.131 -0.250 -8.007 1.00 90.06 112 VAL A N 1
ATOM 825 C CA . VAL A 1 112 ? 9.663 -0.355 -8.066 1.00 90.06 112 VAL A CA 1
ATOM 826 C C . VAL A 1 112 ? 9.139 0.159 -9.409 1.00 90.06 112 VAL A C 1
ATOM 828 O O . VAL A 1 112 ? 9.889 0.779 -10.169 1.00 90.06 112 VAL A O 1
ATOM 831 N N . LEU A 1 113 ? 7.852 -0.032 -9.694 1.00 89.88 113 LEU A N 1
ATOM 832 C CA . LEU A 1 113 ? 7.191 0.542 -10.866 1.00 89.88 113 LEU A CA 1
ATOM 833 C C . LEU A 1 113 ? 6.398 1.806 -10.505 1.00 89.88 113 LEU A C 1
ATOM 835 O O . LEU A 1 113 ? 5.759 1.900 -9.458 1.00 89.88 113 LEU A O 1
ATOM 839 N N . ASP A 1 114 ? 6.324 2.760 -11.428 1.00 90.12 114 ASP A N 1
ATOM 840 C CA . ASP A 1 114 ? 5.415 3.906 -11.327 1.00 90.12 114 ASP A CA 1
ATOM 841 C C . ASP A 1 114 ? 3.952 3.452 -11.232 1.00 90.12 114 ASP A C 1
ATOM 843 O O . ASP A 1 114 ? 3.148 4.062 -10.527 1.00 90.12 114 ASP A O 1
ATOM 847 N N . SER A 1 115 ? 3.604 2.346 -11.901 1.00 88.94 115 SER A N 1
ATOM 848 C CA . SER A 1 115 ? 2.255 1.776 -11.882 1.00 88.94 115 SER A CA 1
ATOM 849 C C . SER A 1 115 ? 1.815 1.269 -10.509 1.00 88.94 115 SER A C 1
ATOM 851 O O . SER A 1 115 ? 0.613 1.179 -10.274 1.00 88.94 115 SER A O 1
ATOM 853 N N . GLU A 1 116 ? 2.744 0.966 -9.595 1.00 88.44 116 GLU A N 1
ATOM 854 C CA . GLU A 1 116 ? 2.402 0.507 -8.241 1.00 88.44 116 GLU A CA 1
ATOM 855 C C . GLU A 1 116 ? 1.764 1.629 -7.398 1.00 88.44 116 GLU A C 1
ATOM 857 O O . GLU A 1 116 ? 0.890 1.354 -6.576 1.00 88.44 116 GLU A O 1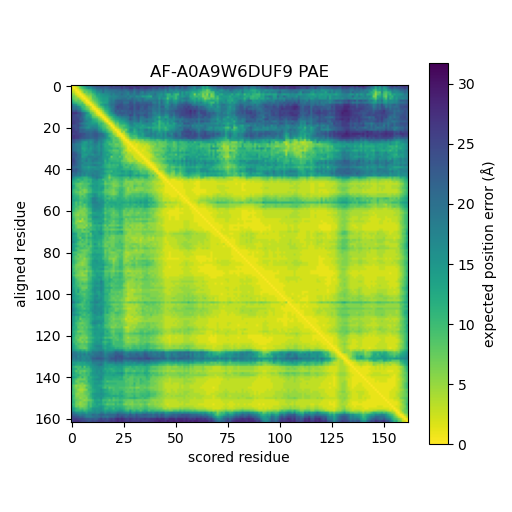
ATOM 862 N N . ALA A 1 117 ? 2.122 2.896 -7.651 1.00 91.31 117 ALA A N 1
ATOM 863 C CA . ALA A 1 117 ? 1.522 4.072 -7.007 1.00 91.31 117 ALA A CA 1
ATOM 864 C C . ALA A 1 117 ? 0.522 4.831 -7.899 1.00 91.31 117 ALA A C 1
ATOM 866 O O . ALA A 1 117 ? -0.223 5.688 -7.416 1.00 91.31 117 ALA A O 1
ATOM 867 N N . ALA A 1 118 ? 0.497 4.559 -9.206 1.00 90.88 118 ALA A N 1
ATOM 868 C CA . ALA A 1 118 ? -0.289 5.336 -10.155 1.00 90.88 118 ALA A CA 1
ATOM 869 C C . ALA A 1 118 ? -1.796 5.284 -9.860 1.00 90.88 118 ALA A C 1
ATOM 871 O O . ALA A 1 118 ? -2.402 4.221 -9.728 1.00 90.88 118 ALA A O 1
ATOM 872 N N . GLY A 1 119 ? -2.422 6.464 -9.824 1.00 93.12 119 GLY A N 1
ATOM 873 C CA . GLY A 1 119 ? -3.877 6.593 -9.741 1.00 93.12 119 GLY A CA 1
ATOM 874 C C . GLY A 1 119 ? -4.492 6.193 -8.398 1.00 93.12 119 GLY A C 1
ATOM 875 O O . GLY A 1 119 ? -5.715 6.092 -8.337 1.00 93.12 119 GLY A O 1
ATOM 876 N N . ARG A 1 120 ? -3.690 5.995 -7.343 1.00 94.31 120 ARG A N 1
ATOM 877 C CA . ARG A 1 120 ? -4.164 5.677 -5.989 1.00 94.31 120 ARG A CA 1
ATOM 878 C C . ARG A 1 120 ? -3.536 6.575 -4.917 1.00 94.31 120 ARG A C 1
ATOM 880 O O . ARG A 1 120 ? -2.486 7.167 -5.165 1.00 94.31 120 ARG A O 1
ATOM 887 N N . PRO A 1 121 ? -4.150 6.696 -3.727 1.00 96.00 121 PRO A N 1
ATOM 888 C CA . PRO A 1 121 ? -3.522 7.366 -2.595 1.00 96.00 121 PRO A CA 1
ATOM 889 C C . PRO A 1 121 ? -2.306 6.573 -2.103 1.00 96.00 121 PRO A C 1
ATOM 891 O O . PRO A 1 121 ? -2.392 5.357 -1.930 1.00 96.00 121 PRO A O 1
ATOM 894 N N . VAL A 1 122 ? -1.197 7.268 -1.847 1.00 95.50 122 VAL A N 1
ATOM 895 C CA . VAL A 1 122 ? -0.028 6.711 -1.153 1.00 95.50 122 VAL A CA 1
ATOM 896 C C . VAL A 1 122 ? 0.092 7.409 0.196 1.00 95.50 122 VAL A C 1
ATOM 898 O O . VAL A 1 122 ? 0.325 8.618 0.251 1.00 95.50 122 VAL A O 1
ATOM 901 N N . LEU A 1 123 ? -0.088 6.653 1.276 1.00 95.00 123 LEU A N 1
ATOM 902 C CA . LEU A 1 123 ? 0.038 7.138 2.644 1.00 95.00 123 LEU A CA 1
ATOM 903 C C . LEU A 1 123 ? 1.382 6.697 3.223 1.00 95.00 123 LEU A C 1
ATOM 905 O O . LEU A 1 123 ? 1.572 5.536 3.582 1.00 95.00 123 LEU A O 1
ATOM 909 N N . GLU A 1 124 ? 2.304 7.645 3.363 1.00 93.69 124 GLU A N 1
ATOM 910 C CA . GLU A 1 124 ? 3.531 7.431 4.127 1.00 93.69 124 GLU A CA 1
ATOM 911 C C . GLU A 1 124 ? 3.267 7.708 5.613 1.00 93.69 124 GLU A C 1
ATOM 913 O O . GLU A 1 124 ? 2.981 8.840 6.013 1.00 93.69 124 GLU A O 1
ATOM 918 N N . ILE A 1 125 ? 3.319 6.663 6.441 1.00 91.81 125 ILE A N 1
ATOM 919 C CA . ILE A 1 125 ? 3.040 6.793 7.874 1.00 91.81 125 ILE A CA 1
ATOM 920 C C . ILE A 1 125 ? 4.215 7.450 8.596 1.00 91.81 125 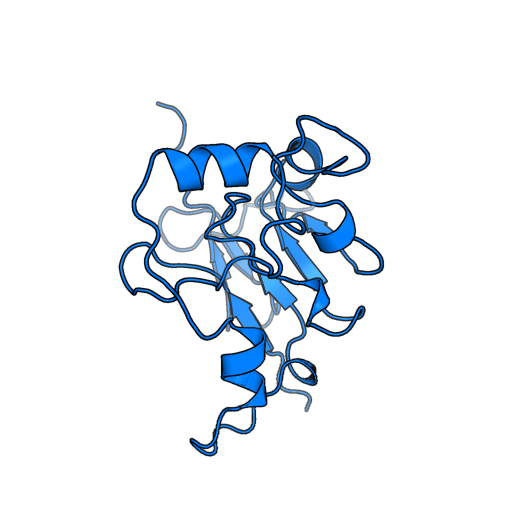ILE A C 1
ATOM 922 O O . ILE A 1 125 ? 5.375 7.154 8.322 1.00 91.81 125 ILE A O 1
ATOM 926 N N . SER A 1 126 ? 3.910 8.277 9.596 1.00 89.25 126 SER A N 1
ATOM 927 C CA . SER A 1 126 ? 4.893 8.768 10.561 1.00 89.25 126 SER A CA 1
ATOM 928 C C . SER A 1 126 ? 4.656 8.127 11.922 1.00 89.25 126 SER A C 1
ATOM 930 O O . SER A 1 126 ? 3.527 8.045 12.402 1.00 89.25 126 SER A O 1
ATOM 932 N N . PHE A 1 127 ? 5.742 7.694 12.556 1.00 89.31 127 PHE A N 1
ATOM 933 C CA . PHE A 1 127 ? 5.735 7.194 13.932 1.00 89.31 127 PHE A CA 1
ATOM 934 C C . PHE A 1 127 ? 6.029 8.292 14.960 1.00 89.31 127 PHE A C 1
ATOM 936 O O . PHE A 1 127 ? 6.128 8.014 16.158 1.00 89.31 127 PHE A O 1
ATOM 943 N N . GLU A 1 128 ? 6.211 9.528 14.500 1.00 85.56 128 GLU A N 1
ATOM 944 C CA . GLU A 1 128 ? 6.348 10.687 15.366 1.00 85.56 128 GLU A CA 1
ATOM 945 C C . GLU A 1 128 ? 4.984 11.107 15.906 1.00 85.56 128 GLU A C 1
ATOM 947 O O . GLU A 1 128 ? 3.940 10.872 15.297 1.00 85.56 128 GLU A O 1
ATOM 952 N N . SER A 1 129 ? 4.976 11.742 17.075 1.00 73.81 129 SER A N 1
ATOM 953 C CA . SER A 1 129 ? 3.725 12.247 17.618 1.00 73.81 129 SER A CA 1
ATOM 954 C C . SER A 1 129 ? 3.349 13.564 16.948 1.00 73.81 129 SER A C 1
ATOM 956 O O . SER A 1 129 ? 4.125 14.521 17.020 1.00 73.81 129 SER A O 1
ATOM 958 N N . PRO A 1 130 ? 2.114 13.696 16.445 1.00 63.91 130 PRO A N 1
ATOM 959 C CA . PRO A 1 130 ? 1.566 15.004 16.137 1.00 63.91 130 PRO A CA 1
ATOM 960 C C . PRO A 1 130 ? 1.570 15.871 17.406 1.00 63.91 130 PRO A C 1
ATOM 962 O O . PRO A 1 130 ? 1.241 15.395 18.499 1.00 63.91 130 PRO A O 1
ATOM 965 N N . ASN A 1 131 ? 1.930 17.148 17.268 1.00 68.75 131 ASN A N 1
ATOM 966 C CA . ASN A 1 131 ? 1.771 18.184 18.299 1.00 68.75 131 ASN A CA 1
ATOM 967 C C . ASN A 1 131 ? 2.583 17.989 19.599 1.00 68.75 131 ASN A C 1
ATOM 969 O O . ASN A 1 131 ? 2.099 18.328 20.677 1.00 68.75 131 ASN A O 1
ATOM 973 N N . ASN A 1 132 ? 3.816 17.471 19.521 1.00 62.75 132 ASN A N 1
ATOM 974 C CA . ASN A 1 132 ? 4.732 17.319 20.670 1.00 62.75 132 ASN A CA 1
ATOM 975 C C . ASN A 1 132 ? 4.210 16.427 21.815 1.00 62.75 132 ASN A C 1
ATOM 977 O O . ASN A 1 132 ? 4.714 16.493 22.939 1.00 62.75 132 ASN A O 1
ATOM 981 N N . HIS A 1 133 ? 3.212 15.580 21.558 1.00 73.50 133 HIS A N 1
ATOM 982 C CA . HIS A 1 133 ? 2.836 14.537 22.508 1.00 73.50 133 HIS A CA 1
ATOM 983 C C . HIS A 1 133 ? 3.849 13.381 22.488 1.00 73.50 133 HIS A C 1
ATOM 985 O O . HIS A 1 133 ? 4.773 13.325 21.678 1.00 73.50 133 HIS A O 1
ATOM 991 N N . LYS A 1 134 ? 3.728 12.455 23.443 1.00 80.94 134 LYS A N 1
ATOM 992 C CA . LYS A 1 134 ? 4.565 11.254 23.455 1.00 80.94 134 LYS A CA 1
ATOM 993 C C . LYS A 1 134 ? 4.095 10.307 22.338 1.00 80.94 134 LYS A C 1
ATOM 995 O O . LYS A 1 134 ? 2.900 10.010 22.317 1.00 80.94 134 LYS A O 1
ATOM 1000 N N . PRO A 1 135 ? 4.998 9.781 21.486 1.00 87.19 135 PRO A N 1
ATOM 1001 C CA . PRO A 1 135 ? 4.641 8.780 20.483 1.00 87.19 135 PRO A CA 1
ATOM 1002 C C . PRO A 1 135 ? 3.924 7.578 21.102 1.00 87.19 135 PRO A C 1
ATOM 1004 O O . PRO A 1 135 ? 4.284 7.120 22.196 1.00 87.19 135 PRO A O 1
ATOM 1007 N N . LEU A 1 136 ? 2.919 7.059 20.395 1.00 91.00 136 LEU A N 1
ATOM 1008 C CA . LEU A 1 136 ? 2.257 5.810 20.758 1.00 91.00 136 LEU A CA 1
ATOM 1009 C C . LEU A 1 136 ? 3.279 4.666 20.691 1.00 91.00 136 LEU A C 1
ATOM 1011 O O . LEU A 1 136 ? 4.120 4.613 19.794 1.00 91.00 136 LEU A O 1
ATOM 1015 N N . ARG A 1 137 ? 3.224 3.750 21.663 1.00 91.88 137 ARG A N 1
ATOM 1016 C CA . ARG A 1 137 ? 4.134 2.603 21.738 1.00 91.88 137 ARG A CA 1
ATOM 1017 C C . ARG A 1 137 ? 3.391 1.318 22.052 1.00 91.88 137 ARG A C 1
ATOM 1019 O O . ARG A 1 137 ? 2.529 1.302 22.928 1.00 91.88 137 ARG A O 1
ATOM 1026 N N . VAL A 1 138 ? 3.819 0.238 21.407 1.00 90.25 138 VAL A N 1
ATOM 1027 C CA . VAL A 1 138 ? 3.457 -1.141 21.752 1.00 90.25 138 VAL A CA 1
ATOM 1028 C C . VAL A 1 138 ? 4.746 -1.859 22.146 1.00 90.25 138 VAL A C 1
ATOM 1030 O O . VAL A 1 138 ? 5.648 -2.073 21.334 1.00 90.25 138 VAL A O 1
ATOM 1033 N N . GLY A 1 139 ? 4.884 -2.166 23.437 1.00 91.06 139 GLY A N 1
ATOM 1034 C CA . GLY A 1 139 ? 6.141 -2.662 23.997 1.00 91.06 139 GLY A CA 1
ATOM 1035 C C . GLY A 1 139 ? 7.289 -1.664 23.802 1.00 91.06 139 GLY A C 1
ATOM 1036 O O . GLY A 1 139 ? 7.226 -0.525 24.273 1.00 91.06 139 GLY A O 1
ATOM 1037 N N . ARG A 1 140 ? 8.357 -2.098 23.118 1.00 89.75 140 ARG A N 1
ATOM 1038 C CA . ARG A 1 140 ? 9.531 -1.253 22.833 1.00 89.75 140 ARG A CA 1
ATOM 1039 C C . ARG A 1 140 ? 9.430 -0.446 21.537 1.00 89.75 140 ARG A C 1
ATOM 1041 O O . ARG A 1 140 ? 10.253 0.445 21.340 1.00 89.75 140 ARG A O 1
ATOM 1048 N N . PHE A 1 141 ? 8.445 -0.725 20.695 1.00 89.44 141 PHE A N 1
ATOM 1049 C CA . PHE A 1 141 ? 8.344 -0.154 19.356 1.00 89.44 141 PHE A CA 1
ATOM 1050 C C . PHE A 1 141 ? 7.443 1.079 19.355 1.00 89.44 141 PHE A C 1
ATOM 1052 O O . PHE A 1 141 ? 6.449 1.119 20.087 1.00 89.44 141 PHE A O 1
ATOM 1059 N N . ASN A 1 142 ? 7.789 2.079 18.543 1.00 91.50 142 ASN A N 1
ATOM 1060 C CA . ASN A 1 142 ? 6.839 3.138 18.206 1.00 91.50 142 ASN A CA 1
ATOM 1061 C C . ASN A 1 142 ? 5.740 2.537 17.329 1.00 91.50 142 ASN A C 1
ATOM 1063 O O . ASN A 1 142 ? 5.996 1.596 16.578 1.00 91.50 142 ASN A O 1
ATOM 1067 N N . ALA A 1 143 ? 4.522 3.045 17.455 1.00 91.38 143 ALA A N 1
ATOM 1068 C CA . ALA A 1 143 ? 3.364 2.459 16.806 1.00 91.38 143 ALA A CA 1
ATOM 1069 C C . ALA A 1 143 ? 2.383 3.520 16.311 1.00 91.38 143 ALA A C 1
ATOM 1071 O O . ALA A 1 143 ? 2.317 4.616 16.860 1.00 91.38 143 ALA A O 1
ATOM 1072 N N . VAL A 1 144 ? 1.584 3.148 15.316 1.00 91.38 144 VAL A N 1
ATOM 1073 C CA . VAL A 1 144 ? 0.422 3.901 14.835 1.00 91.38 144 VAL A CA 1
ATOM 1074 C C . VAL A 1 144 ? -0.796 2.988 14.918 1.00 91.38 144 VAL A C 1
ATOM 1076 O O . VAL A 1 144 ? -0.739 1.846 14.471 1.00 91.38 144 VAL A O 1
ATOM 1079 N N . ASP A 1 145 ? -1.884 3.477 15.511 1.00 91.75 145 ASP A N 1
ATOM 1080 C CA . ASP A 1 145 ? -3.200 2.831 15.449 1.00 91.75 145 ASP A CA 1
ATOM 1081 C C . ASP A 1 145 ? -3.843 3.206 14.112 1.00 91.75 145 ASP A C 1
ATOM 1083 O O . ASP A 1 145 ? -4.317 4.331 13.955 1.00 91.75 145 ASP A O 1
ATOM 1087 N N . TYR A 1 146 ? -3.781 2.303 13.132 1.00 89.75 146 TYR A N 1
ATOM 1088 C CA . TYR A 1 146 ? -4.153 2.620 11.750 1.00 89.75 146 TYR A CA 1
ATOM 1089 C C . TYR A 1 146 ? -5.654 2.907 11.616 1.00 89.75 146 TYR A C 1
ATOM 1091 O O . TYR A 1 146 ? -6.054 3.873 10.970 1.00 89.75 146 TYR A O 1
ATOM 1099 N N . PHE A 1 147 ? -6.499 2.108 12.275 1.00 89.12 147 PHE A N 1
ATOM 1100 C CA . PHE A 1 147 ? -7.951 2.295 12.219 1.00 89.12 147 PHE A CA 1
ATOM 1101 C C . PHE A 1 147 ? -8.466 3.324 13.235 1.00 89.12 147 PHE A C 1
ATOM 1103 O O . PHE A 1 147 ? -9.585 3.821 13.078 1.00 89.12 147 PHE A O 1
ATOM 1110 N N . GLY A 1 148 ? -7.666 3.655 14.256 1.00 90.62 148 GLY A N 1
ATOM 1111 C CA . GLY A 1 148 ? -8.026 4.579 15.335 1.00 90.62 148 GLY A CA 1
ATOM 1112 C C . GLY A 1 148 ? -8.974 3.977 16.378 1.00 90.62 148 GLY A C 1
ATOM 1113 O O . GLY A 1 148 ? -9.466 4.695 17.252 1.00 90.62 148 GLY A O 1
ATOM 1114 N N . ASP A 1 149 ? -9.254 2.676 16.284 1.00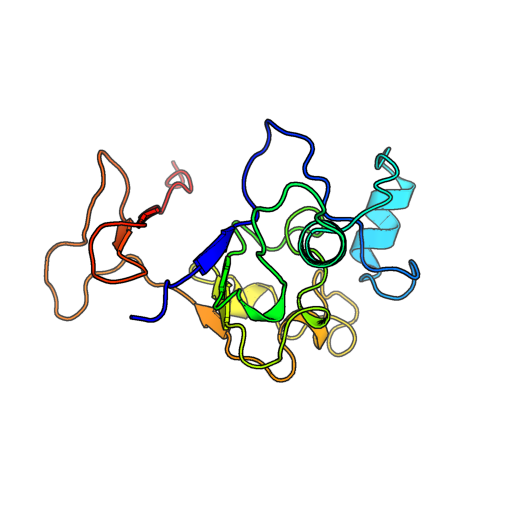 91.50 149 ASP A N 1
ATOM 1115 C CA . ASP A 1 149 ? -10.152 1.927 17.164 1.00 91.50 149 ASP A CA 1
ATOM 1116 C C . ASP A 1 149 ? -9.424 0.875 18.016 1.00 91.50 149 ASP A C 1
ATOM 1118 O O . ASP A 1 149 ? -10.071 0.128 18.755 1.00 91.50 149 ASP A O 1
ATOM 1122 N N . ARG A 1 150 ? -8.083 0.857 17.964 1.00 91.75 150 ARG A N 1
ATOM 1123 C CA . ARG A 1 150 ? -7.188 -0.053 18.695 1.00 91.75 150 ARG A CA 1
ATOM 1124 C C . ARG A 1 150 ? -7.227 -1.511 18.241 1.00 91.75 150 ARG A C 1
ATOM 1126 O O . ARG A 1 150 ? -6.738 -2.376 18.969 1.00 91.75 150 ARG A O 1
ATOM 1133 N N . SER A 1 151 ? -7.776 -1.802 17.063 1.00 91.75 151 SER A N 1
ATOM 1134 C CA . SER A 1 151 ? -7.817 -3.167 16.521 1.00 91.75 151 SER A CA 1
ATOM 1135 C C . SER A 1 151 ? -6.584 -3.544 15.690 1.00 91.75 151 SER A C 1
ATOM 1137 O O . SER A 1 151 ? -6.280 -4.731 15.569 1.00 91.75 151 SER A O 1
ATOM 1139 N N . PHE A 1 152 ? -5.843 -2.564 15.158 1.00 91.00 152 PHE A N 1
ATOM 1140 C CA . PHE A 1 152 ? -4.689 -2.814 14.292 1.00 91.00 152 PHE A CA 1
ATOM 1141 C C . PHE A 1 152 ? -3.591 -1.761 14.459 1.00 91.00 152 PHE A C 1
ATOM 1143 O O . PHE A 1 152 ? -3.810 -0.566 14.254 1.00 91.00 152 PHE A O 1
ATOM 1150 N N . TYR A 1 153 ? -2.387 -2.228 14.791 1.00 91.00 153 TYR A N 1
ATOM 1151 C CA . TYR A 1 153 ? -1.225 -1.378 15.019 1.00 91.00 153 TYR A CA 1
ATOM 1152 C C . TYR A 1 153 ? -0.131 -1.653 13.995 1.00 91.00 153 TYR A C 1
ATOM 1154 O O . TYR A 1 153 ? 0.329 -2.786 13.854 1.00 91.00 153 TYR A O 1
ATOM 1162 N N . LEU A 1 154 ? 0.347 -0.592 13.352 1.00 92.12 154 LEU A N 1
ATOM 1163 C CA . LEU A 1 154 ? 1.589 -0.607 12.590 1.00 92.12 154 LEU A CA 1
ATOM 1164 C C . LEU A 1 154 ? 2.737 -0.316 13.549 1.00 92.12 154 LEU A C 1
ATOM 1166 O O . LEU A 1 154 ? 2.652 0.626 14.338 1.00 92.12 154 LEU A O 1
ATOM 1170 N N . LEU A 1 155 ? 3.794 -1.125 13.505 1.00 91.88 155 LEU A N 1
ATOM 1171 C CA . LEU A 1 155 ? 4.937 -1.014 14.409 1.00 91.88 155 LEU A CA 1
ATOM 1172 C C . LEU A 1 155 ? 6.184 -0.588 13.644 1.00 91.88 155 LEU A C 1
ATOM 1174 O O . LEU A 1 155 ? 6.533 -1.191 12.632 1.00 91.88 155 LEU A O 1
ATOM 1178 N N . ASN A 1 156 ? 6.906 0.388 14.186 1.00 89.81 156 ASN A N 1
ATOM 1179 C CA . ASN A 1 156 ? 8.262 0.673 13.755 1.00 89.81 156 ASN A CA 1
ATOM 1180 C C . ASN A 1 156 ? 9.209 -0.342 14.398 1.00 89.81 156 ASN A C 1
ATOM 1182 O O . ASN A 1 156 ? 9.621 -0.177 15.550 1.00 89.81 156 ASN A O 1
ATOM 1186 N N . ALA A 1 157 ? 9.502 -1.403 13.651 1.00 84.25 157 ALA A N 1
ATOM 1187 C CA . ALA A 1 157 ? 10.385 -2.485 14.063 1.00 84.25 157 ALA A CA 1
ATOM 1188 C C . ALA A 1 157 ? 11.721 -2.499 13.303 1.00 84.25 157 ALA A C 1
ATOM 1190 O O . ALA A 1 157 ? 12.468 -3.470 13.434 1.00 84.25 157 ALA A O 1
ATOM 1191 N N . SER A 1 158 ? 12.051 -1.444 12.545 1.00 72.94 158 SER A N 1
ATOM 1192 C CA . SER A 1 158 ? 13.403 -1.309 12.005 1.00 72.94 158 SER A CA 1
ATOM 1193 C C . SER A 1 158 ? 14.373 -1.179 13.176 1.00 72.94 158 SER A C 1
ATOM 1195 O O . SER A 1 158 ? 14.129 -0.417 14.116 1.00 72.94 158 SER A O 1
ATOM 1197 N N . THR A 1 159 ? 15.456 -1.949 13.162 1.00 54.28 159 THR A N 1
ATOM 1198 C CA . THR A 1 159 ? 16.494 -1.826 14.185 1.00 54.28 159 THR A CA 1
ATOM 1199 C C . THR A 1 159 ? 17.012 -0.389 14.182 1.00 54.28 159 THR A C 1
ATOM 1201 O O . THR A 1 159 ? 17.342 0.104 13.103 1.00 54.28 159 THR A O 1
ATOM 1204 N N . PRO A 1 160 ? 17.089 0.296 15.341 1.00 47.62 160 PRO A N 1
ATOM 1205 C CA . PRO A 1 160 ? 17.863 1.524 15.424 1.00 47.62 160 PRO A CA 1
ATOM 1206 C C . PRO A 1 160 ? 19.261 1.197 14.910 1.00 47.62 160 PRO A C 1
ATOM 1208 O O . PRO A 1 160 ? 19.815 0.172 15.322 1.00 47.62 160 PRO A O 1
ATOM 1211 N N . GLU A 1 161 ? 19.800 2.007 14.003 1.00 44.03 161 GLU A N 1
ATOM 1212 C CA . GLU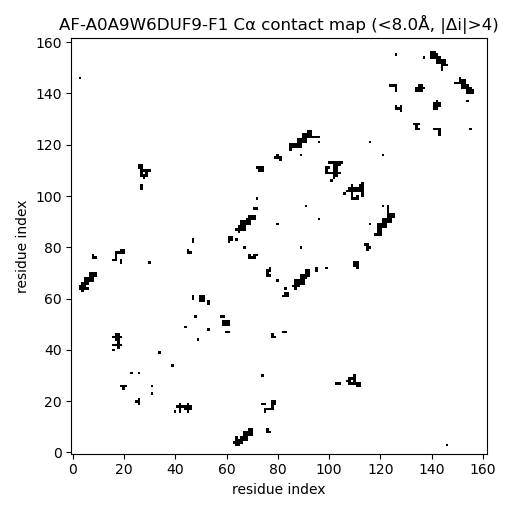 A 1 161 ? 21.226 1.926 13.705 1.00 44.03 161 GLU A CA 1
ATOM 1213 C C . GLU A 1 161 ? 21.979 2.007 15.039 1.00 44.03 161 GLU A C 1
ATOM 1215 O O . GLU A 1 161 ? 21.740 2.913 15.847 1.00 44.03 161 GLU A O 1
ATOM 1220 N N . GLY A 1 162 ? 22.766 0.968 15.316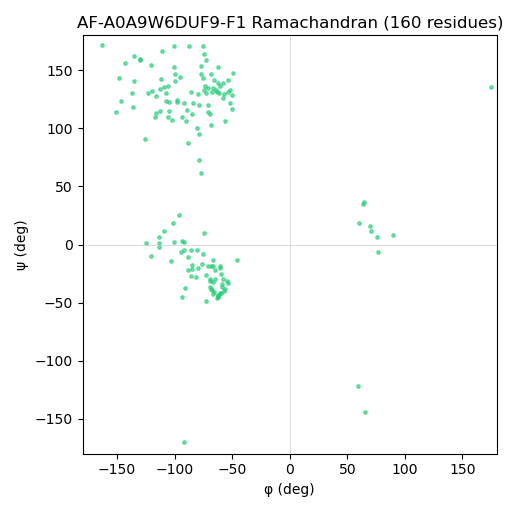 1.00 36.47 162 GLY A N 1
ATOM 1221 C CA . GLY A 1 162 ? 23.709 0.936 16.427 1.00 36.47 162 GLY A CA 1
ATOM 1222 C C . GLY A 1 162 ? 24.998 1.630 16.036 1.00 36.47 162 GLY A C 1
ATOM 1223 O O . GLY A 1 162 ? 25.390 1.489 14.857 1.00 36.47 162 GLY A O 1
#

pLDDT: mean 78.27, std 18.85, range [27.94, 96.0]